Protein AF-A0A821J3H8-F1 (afdb_monomer)

Sequence (85 aa):
MPKVNAIYIFCGSKALHEAWAKDWPKIRGVFTSIKPICESLKKVAHECDHDSIPMSFVPKQTMTEGATGSDSKTLDQLPPSYMYS

Radius of gyration: 25.76 Å; Cα contacts (8 Å, |Δi|>4): 41; chains: 1; bounding box: 62×38×51 Å

pLDDT: mean 75.83, std 17.15, range [40.53, 95.44]

Secondary structure (DSSP, 8-state):
------EEEE-S-HHHHHHHHTT-TTEEEEESSHHHHHHHHHHHHHHHHHHS------------SS--------SS---GGGS--

Structure (mmCIF, N/CA/C/O backbone):
data_AF-A0A821J3H8-F1
#
_entry.id   AF-A0A821J3H8-F1
#
loop_
_atom_site.group_PDB
_atom_site.id
_atom_site.type_symbol
_atom_site.label_atom_id
_atom_site.label_alt_id
_atom_site.label_comp_id
_atom_site.label_asym_id
_atom_site.label_entity_id
_atom_site.label_seq_id
_atom_site.pdbx_PDB_ins_code
_atom_site.Cartn_x
_atom_site.Cartn_y
_atom_site.Cartn_z
_atom_site.occupancy
_atom_site.B_iso_or_equiv
_atom_site.auth_seq_id
_atom_site.auth_comp_id
_atom_site.auth_asym_id
_atom_site.auth_atom_id
_atom_site.pdbx_PDB_model_num
ATOM 1 N N . MET A 1 1 ? -0.338 2.004 -23.824 1.00 53.25 1 MET A N 1
ATOM 2 C CA . MET A 1 1 ? -1.470 2.261 -22.901 1.00 53.25 1 MET A CA 1
ATOM 3 C C . MET A 1 1 ? -0.956 2.209 -21.469 1.00 53.25 1 MET A C 1
ATOM 5 O O . MET A 1 1 ? -0.247 1.252 -21.166 1.00 53.25 1 MET A O 1
ATOM 9 N N . PRO A 1 2 ? -1.271 3.189 -20.608 1.00 72.25 2 PRO A N 1
ATOM 10 C CA . PRO A 1 2 ? -0.883 3.139 -19.202 1.00 72.25 2 PRO A CA 1
ATOM 11 C C . PRO A 1 2 ? -1.584 1.970 -18.499 1.00 72.25 2 PRO A C 1
ATOM 13 O O . PRO A 1 2 ? -2.792 1.786 -18.648 1.00 72.25 2 PRO A O 1
ATOM 16 N N . LYS A 1 3 ? -0.825 1.167 -17.747 1.00 81.00 3 LYS A N 1
ATOM 17 C CA . LYS A 1 3 ? -1.352 0.073 -16.922 1.00 81.00 3 LYS A CA 1
ATOM 18 C C . LYS A 1 3 ? -1.241 0.459 -15.452 1.00 81.00 3 LYS A C 1
ATOM 20 O O . LYS A 1 3 ? -0.198 0.917 -15.003 1.00 81.00 3 LYS A O 1
ATOM 25 N N . VAL A 1 4 ? -2.317 0.247 -14.699 1.00 85.19 4 VAL A N 1
ATOM 26 C CA . VAL A 1 4 ? -2.306 0.412 -13.240 1.00 85.19 4 VAL A CA 1
ATOM 27 C C . VAL A 1 4 ? -1.677 -0.830 -12.605 1.00 85.19 4 VAL A C 1
ATOM 29 O O . VAL A 1 4 ? -2.252 -1.920 -12.728 1.00 85.19 4 VAL A O 1
ATOM 32 N N . ASN A 1 5 ? -0.533 -0.641 -11.935 1.00 85.38 5 ASN A N 1
ATOM 33 C CA . ASN A 1 5 ? 0.224 -1.688 -11.233 1.00 85.38 5 ASN A CA 1
ATOM 34 C C . ASN A 1 5 ? -0.201 -1.880 -9.770 1.00 85.38 5 ASN A C 1
ATOM 36 O O . ASN A 1 5 ? -0.187 -3.005 -9.273 1.00 85.38 5 ASN A O 1
ATOM 40 N N . ALA A 1 6 ? -0.561 -0.800 -9.075 1.00 89.75 6 ALA A N 1
ATOM 41 C CA . ALA A 1 6 ? -0.902 -0.839 -7.658 1.00 89.75 6 ALA A CA 1
ATOM 42 C C . ALA A 1 6 ? -1.890 0.275 -7.290 1.00 89.75 6 ALA A C 1
ATOM 44 O O . ALA A 1 6 ? -1.837 1.371 -7.846 1.00 89.75 6 ALA A O 1
ATOM 45 N N . ILE A 1 7 ? -2.779 -0.016 -6.342 1.00 91.94 7 ILE A N 1
ATOM 46 C CA . ILE A 1 7 ? -3.761 0.909 -5.770 1.00 91.94 7 ILE A CA 1
ATOM 47 C C . ILE A 1 7 ? -3.571 0.930 -4.251 1.00 91.94 7 ILE A C 1
ATOM 49 O O . ILE A 1 7 ? -3.456 -0.121 -3.615 1.00 91.94 7 ILE A O 1
ATOM 53 N N . TYR A 1 8 ? -3.561 2.130 -3.676 1.00 93.88 8 TYR A N 1
ATOM 54 C CA . TYR A 1 8 ? -3.448 2.380 -2.240 1.00 93.88 8 TYR A CA 1
ATOM 55 C C . TYR A 1 8 ? -4.671 3.175 -1.794 1.00 93.88 8 TYR A C 1
ATOM 57 O O . TYR A 1 8 ? -5.026 4.165 -2.431 1.00 93.88 8 TYR A O 1
ATOM 65 N N . ILE A 1 9 ? -5.324 2.746 -0.717 1.00 93.69 9 ILE A N 1
ATOM 66 C CA . ILE A 1 9 ? -6.567 3.359 -0.235 1.00 93.69 9 ILE A CA 1
ATOM 67 C C . ILE A 1 9 ? -6.294 4.058 1.089 1.00 93.69 9 ILE A C 1
ATOM 69 O O . ILE A 1 9 ? -5.792 3.433 2.018 1.00 93.69 9 ILE A O 1
ATOM 73 N N . PHE A 1 10 ? -6.664 5.332 1.196 1.00 94.44 10 PHE A N 1
ATOM 74 C CA . PHE A 1 10 ? -6.655 6.081 2.452 1.00 94.44 10 PHE A CA 1
ATOM 75 C C . PHE A 1 10 ? -8.098 6.359 2.890 1.00 94.44 10 PHE A C 1
ATOM 77 O O . PHE A 1 10 ? -8.865 6.950 2.132 1.00 94.44 10 PHE A O 1
ATOM 84 N N . CYS A 1 11 ? -8.491 5.899 4.079 1.00 91.81 11 CYS A N 1
ATOM 85 C CA . CYS A 1 11 ? -9.880 5.958 4.542 1.00 91.81 11 CYS A CA 1
ATOM 86 C C . CYS A 1 11 ? -9.991 6.055 6.071 1.00 91.81 11 CYS A C 1
ATOM 88 O O . CYS A 1 11 ? -9.075 5.672 6.790 1.00 91.81 11 CYS A O 1
ATOM 90 N N . GLY A 1 12 ? -11.138 6.514 6.581 1.00 90.56 12 GLY A N 1
ATOM 91 C CA . GLY A 1 12 ? -11.407 6.536 8.027 1.00 90.56 12 GLY A CA 1
ATOM 92 C C . GLY A 1 12 ? -11.811 5.175 8.614 1.00 90.56 12 GLY A C 1
ATOM 93 O O . GLY A 1 12 ? -11.538 4.908 9.780 1.00 90.56 12 GLY A O 1
ATOM 94 N N . SER A 1 13 ? -12.431 4.295 7.817 1.00 88.94 13 SER A N 1
ATOM 95 C CA . SER A 1 13 ? -12.953 2.996 8.272 1.00 88.94 13 SER A CA 1
ATOM 96 C C . SER A 1 13 ? -12.227 1.830 7.604 1.00 88.94 13 SER A C 1
ATOM 98 O O . SER A 1 13 ? -12.653 1.306 6.575 1.00 88.94 13 SER A O 1
ATOM 100 N N . LYS A 1 14 ? -11.113 1.402 8.206 1.00 89.19 14 LYS A N 1
ATOM 101 C CA . LYS A 1 14 ? -10.256 0.344 7.653 1.00 89.19 14 LYS A CA 1
ATOM 102 C C . LYS A 1 14 ? -11.009 -0.957 7.371 1.00 89.19 14 LYS A C 1
ATOM 104 O O . LYS A 1 14 ? -10.885 -1.500 6.282 1.00 89.19 14 LYS A O 1
ATOM 109 N N . ALA A 1 15 ? -11.810 -1.424 8.329 1.00 89.12 15 ALA A N 1
ATOM 110 C CA . ALA A 1 15 ? -12.471 -2.726 8.258 1.00 89.12 15 ALA A CA 1
ATOM 111 C C . ALA A 1 15 ? -13.454 -2.835 7.080 1.00 89.12 15 ALA A C 1
ATOM 113 O O . ALA A 1 15 ? -13.519 -3.873 6.425 1.00 89.12 15 ALA A O 1
ATOM 114 N N . LEU A 1 16 ? -14.175 -1.749 6.776 1.00 89.44 16 LEU A N 1
ATOM 115 C CA . LEU A 1 16 ? -15.102 -1.708 5.646 1.00 89.44 16 LEU A CA 1
ATOM 116 C C . LEU A 1 16 ? -14.353 -1.799 4.316 1.00 89.44 16 LEU A C 1
ATOM 118 O O . LEU A 1 16 ? -14.787 -2.501 3.406 1.00 89.44 16 LEU A O 1
ATOM 122 N N . HIS A 1 17 ? -13.218 -1.106 4.213 1.00 89.00 17 HIS A N 1
ATOM 123 C CA . HIS A 1 17 ? -12.442 -1.079 2.982 1.00 89.00 17 HIS A CA 1
ATOM 124 C C . HIS A 1 17 ? -11.568 -2.316 2.786 1.00 89.00 17 HIS A C 1
ATOM 126 O O . HIS A 1 17 ? -11.393 -2.752 1.656 1.00 89.00 17 HIS A O 1
ATOM 132 N N . GLU A 1 18 ? -11.085 -2.944 3.857 1.00 89.50 18 GLU A N 1
ATOM 133 C CA . GLU A 1 18 ? -10.367 -4.218 3.770 1.00 89.50 18 GLU A CA 1
ATOM 134 C C . GLU A 1 18 ? -11.256 -5.377 3.322 1.00 89.50 18 GLU A C 1
ATOM 136 O O . GLU A 1 18 ? -10.743 -6.306 2.705 1.00 89.50 18 GLU A O 1
ATOM 141 N N . ALA A 1 19 ? -12.561 -5.343 3.611 1.00 91.38 19 ALA A N 1
ATOM 142 C CA . ALA A 1 19 ? -13.476 -6.418 3.237 1.00 91.38 19 ALA A CA 1
ATOM 143 C C . ALA A 1 19 ? -13.520 -6.627 1.716 1.00 91.38 19 ALA A C 1
ATOM 145 O O . ALA A 1 19 ? -13.257 -7.730 1.256 1.00 91.38 19 ALA A O 1
ATOM 146 N N . TRP A 1 20 ? -13.768 -5.562 0.948 1.00 90.62 20 TRP A N 1
ATOM 147 C CA . TRP A 1 20 ? -13.808 -5.636 -0.517 1.00 90.62 20 TRP A CA 1
ATOM 148 C C . TRP A 1 20 ? -12.426 -5.505 -1.164 1.00 90.62 20 TRP A C 1
ATOM 150 O O . TRP A 1 20 ? -12.216 -5.981 -2.278 1.00 90.62 20 TRP A O 1
ATOM 160 N N . ALA A 1 21 ? -11.457 -4.868 -0.491 1.00 92.50 21 ALA A N 1
ATOM 161 C CA . ALA A 1 21 ? -10.121 -4.71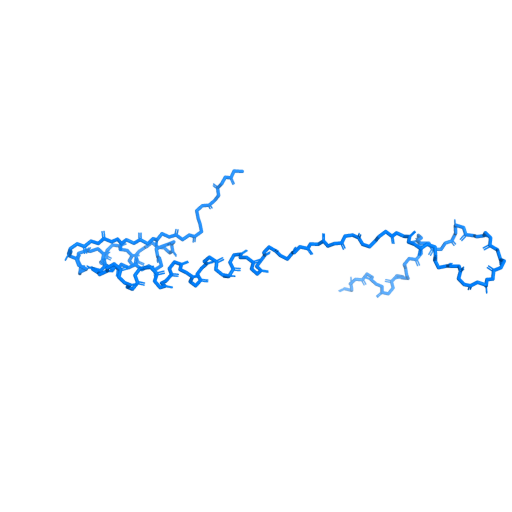0 -1.058 1.00 92.50 21 ALA A CA 1
ATOM 162 C C . ALA A 1 21 ? -9.384 -6.044 -1.219 1.00 92.50 21 ALA A C 1
ATOM 164 O O . ALA A 1 21 ? -8.557 -6.177 -2.118 1.00 92.50 21 ALA A O 1
ATOM 165 N N . LYS A 1 22 ? -9.699 -7.035 -0.375 1.00 88.62 22 LYS A N 1
ATOM 166 C CA . LYS A 1 22 ? -9.152 -8.397 -0.470 1.00 88.62 22 LYS A CA 1
ATOM 167 C C . LYS A 1 22 ? -9.495 -9.085 -1.789 1.00 88.62 22 LYS A C 1
ATOM 169 O O . LYS A 1 22 ? -8.692 -9.877 -2.272 1.00 88.62 22 LYS A O 1
ATOM 174 N N . ASP A 1 23 ? -10.632 -8.743 -2.387 1.00 93.94 23 ASP A N 1
ATOM 175 C CA . ASP A 1 23 ? -11.086 -9.340 -3.645 1.00 93.94 23 ASP A CA 1
ATOM 176 C C . ASP A 1 23 ? -10.375 -8.739 -4.871 1.00 93.94 23 ASP A C 1
ATOM 178 O O . ASP A 1 23 ? -10.516 -9.229 -5.992 1.00 93.94 23 ASP A O 1
ATOM 182 N N . TRP A 1 24 ? -9.593 -7.671 -4.680 1.00 93.38 24 TRP A N 1
ATOM 183 C CA . TRP A 1 24 ? -8.948 -6.920 -5.752 1.00 93.38 24 TRP A CA 1
ATOM 184 C C . TRP A 1 24 ? -7.419 -7.042 -5.684 1.00 93.38 24 TRP A C 1
ATOM 186 O O . TRP A 1 24 ? -6.770 -6.333 -4.913 1.00 93.38 24 TRP A O 1
ATOM 196 N N . PRO A 1 25 ? -6.789 -7.832 -6.572 1.00 89.31 25 PRO A N 1
ATOM 197 C CA . PRO A 1 25 ? -5.355 -8.134 -6.491 1.00 89.31 25 PRO A CA 1
ATOM 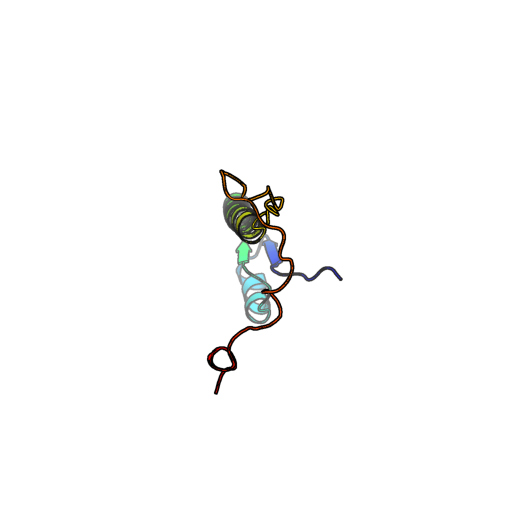198 C C . PRO A 1 25 ? -4.443 -6.924 -6.741 1.00 89.31 25 PRO A C 1
ATOM 200 O O . PRO A 1 25 ? -3.259 -6.951 -6.419 1.00 89.31 25 PRO A O 1
ATOM 203 N N . LYS A 1 26 ? -4.972 -5.846 -7.331 1.00 91.19 26 LYS A N 1
ATOM 204 C CA . LYS A 1 26 ? -4.217 -4.606 -7.564 1.00 91.19 26 LYS A CA 1
ATOM 205 C C . LYS A 1 26 ? -4.142 -3.712 -6.332 1.00 91.19 26 LYS A C 1
ATOM 207 O O . LYS A 1 26 ? -3.353 -2.768 -6.329 1.00 91.19 26 LYS A O 1
ATOM 212 N N . ILE A 1 27 ? -4.957 -3.964 -5.311 1.00 93.69 27 ILE A N 1
ATOM 213 C CA . ILE A 1 27 ? -4.939 -3.170 -4.088 1.00 93.69 27 ILE A CA 1
ATOM 214 C C . ILE A 1 27 ? -3.835 -3.705 -3.193 1.00 93.69 27 ILE A C 1
ATOM 216 O O . ILE A 1 27 ? -3.856 -4.852 -2.764 1.00 93.69 27 ILE A O 1
ATOM 220 N N . ARG A 1 28 ? -2.848 -2.854 -2.920 1.00 91.44 28 ARG A N 1
ATOM 221 C CA . ARG A 1 28 ? -1.673 -3.223 -2.123 1.00 91.44 28 ARG A CA 1
ATOM 222 C C . ARG A 1 28 ? -1.770 -2.794 -0.668 1.00 91.44 28 ARG A C 1
ATOM 224 O O . ARG A 1 28 ? -0.970 -3.240 0.147 1.00 91.44 28 ARG A O 1
ATOM 231 N N . GLY A 1 29 ? -2.751 -1.963 -0.322 1.00 92.00 29 GLY A N 1
ATOM 232 C CA . GLY A 1 29 ? -3.028 -1.662 1.075 1.00 92.00 29 GLY A CA 1
ATOM 233 C C . GLY A 1 29 ? -4.160 -0.670 1.300 1.00 92.00 29 GLY A C 1
ATOM 234 O O . GLY A 1 29 ? -4.454 0.186 0.461 1.00 92.00 29 GLY A O 1
ATOM 235 N N . VAL A 1 30 ? -4.753 -0.791 2.487 1.00 94.31 30 VAL A N 1
ATOM 236 C CA . VAL A 1 30 ? -5.751 0.121 3.047 1.00 94.31 30 VAL A CA 1
ATOM 237 C C . VAL A 1 30 ? -5.160 0.758 4.302 1.00 94.31 30 VAL A C 1
ATOM 239 O O . VAL A 1 30 ? -4.722 0.072 5.228 1.00 94.31 30 VAL A O 1
ATOM 242 N N . PHE A 1 31 ? -5.150 2.084 4.335 1.00 94.69 31 PHE A N 1
ATOM 243 C CA . PHE A 1 31 ? -4.478 2.891 5.340 1.00 94.69 31 PHE A CA 1
ATOM 244 C C . PHE A 1 31 ? -5.464 3.860 5.983 1.00 94.69 31 PHE A C 1
ATOM 246 O O . PHE A 1 31 ? -6.318 4.437 5.316 1.00 94.69 31 PHE A O 1
ATOM 253 N N . THR A 1 32 ? -5.311 4.066 7.285 1.00 95.00 32 THR A N 1
ATOM 254 C CA . THR A 1 32 ? -6.066 5.063 8.063 1.00 95.00 32 THR A CA 1
ATOM 255 C C . THR A 1 32 ? -5.219 6.251 8.481 1.00 95.00 32 THR A C 1
ATOM 257 O O . THR A 1 32 ? -5.735 7.283 8.894 1.00 95.00 32 THR A O 1
ATOM 260 N N . SER A 1 33 ? -3.902 6.111 8.354 1.00 93.88 33 SER A N 1
ATOM 261 C CA . SER A 1 33 ? -2.921 7.118 8.728 1.00 93.88 33 SER A CA 1
ATOM 262 C C . SER A 1 33 ? -2.093 7.495 7.508 1.00 93.88 33 SER A C 1
ATOM 264 O O . SER A 1 33 ? -1.779 6.644 6.676 1.00 93.88 33 SER A O 1
ATOM 266 N N . ILE A 1 34 ? -1.708 8.769 7.417 1.00 92.75 34 ILE A N 1
ATOM 267 C CA . ILE A 1 34 ? -0.956 9.279 6.264 1.00 92.75 34 ILE A CA 1
ATOM 268 C C . ILE A 1 34 ? 0.512 8.825 6.261 1.00 92.75 34 ILE A C 1
ATOM 270 O O . ILE A 1 34 ? 1.096 8.602 5.207 1.00 92.75 34 ILE A O 1
ATOM 274 N N . LYS A 1 35 ? 1.123 8.627 7.439 1.00 95.44 35 LYS A N 1
ATOM 275 C CA . LYS A 1 35 ? 2.531 8.199 7.526 1.00 95.44 35 LYS A CA 1
ATOM 276 C C . LYS A 1 35 ? 2.767 6.820 6.876 1.00 95.44 35 LYS A C 1
ATOM 278 O O . LYS A 1 35 ? 3.619 6.745 5.994 1.00 95.44 35 LYS A O 1
ATOM 283 N N . PRO A 1 36 ? 1.990 5.764 7.199 1.00 94.00 36 PRO A N 1
ATOM 284 C CA . PRO A 1 36 ? 2.198 4.437 6.610 1.00 94.00 36 PRO A CA 1
ATOM 285 C C . PRO A 1 36 ? 1.966 4.366 5.093 1.00 94.00 36 PRO A C 1
ATOM 287 O O . PRO A 1 36 ? 2.666 3.624 4.400 1.00 94.00 36 PRO A O 1
ATOM 290 N N . ILE A 1 37 ? 1.010 5.136 4.552 1.00 94.81 37 ILE A N 1
ATOM 291 C CA . ILE A 1 37 ? 0.798 5.185 3.096 1.00 94.81 37 ILE A CA 1
ATOM 292 C C . ILE A 1 37 ? 1.981 5.866 2.405 1.00 94.81 37 ILE A C 1
ATOM 294 O O . ILE A 1 37 ? 2.480 5.343 1.414 1.00 94.81 37 ILE A O 1
ATOM 298 N N . CYS A 1 38 ? 2.508 6.957 2.966 1.00 93.56 38 CYS A N 1
ATOM 299 C CA . CYS A 1 38 ? 3.700 7.614 2.431 1.00 93.56 38 CYS A CA 1
ATOM 300 C C . CYS A 1 38 ? 4.930 6.696 2.449 1.00 93.56 38 CYS A C 1
ATOM 302 O O . CYS A 1 38 ? 5.679 6.664 1.477 1.00 93.56 38 CYS A O 1
ATOM 304 N N . GLU A 1 39 ? 5.144 5.933 3.523 1.00 94.00 39 GLU A N 1
ATOM 305 C CA . GLU A 1 39 ? 6.232 4.947 3.591 1.00 94.00 39 GLU A CA 1
ATOM 306 C C . GLU A 1 39 ? 6.075 3.844 2.542 1.00 94.00 39 GLU A C 1
ATOM 308 O O . GLU A 1 39 ? 7.046 3.476 1.881 1.00 94.00 39 GLU A O 1
ATOM 313 N N . SER A 1 40 ? 4.851 3.353 2.346 1.00 91.75 40 SER A N 1
ATOM 314 C CA . SER A 1 40 ? 4.557 2.330 1.339 1.00 91.75 40 SER A CA 1
ATOM 315 C C . SER A 1 40 ? 4.791 2.850 -0.081 1.00 91.75 40 SER A C 1
ATOM 317 O O . SER A 1 40 ? 5.414 2.168 -0.890 1.00 91.75 40 SER A O 1
ATOM 319 N N . LEU A 1 41 ? 4.352 4.077 -0.372 1.00 92.00 41 LEU A N 1
ATOM 320 C CA . LEU A 1 41 ? 4.551 4.715 -1.675 1.00 92.00 41 LEU A CA 1
ATOM 321 C C . LEU A 1 41 ? 6.031 4.990 -1.967 1.00 92.00 41 LEU A C 1
ATOM 323 O O . LEU A 1 41 ? 6.471 4.780 -3.093 1.00 92.00 41 LEU A O 1
ATOM 327 N N . LYS A 1 42 ? 6.819 5.405 -0.965 1.00 91.44 42 LYS A N 1
ATOM 328 C CA . LYS A 1 42 ? 8.269 5.619 -1.117 1.00 91.44 42 LYS A CA 1
ATOM 329 C C . LYS A 1 42 ? 9.008 4.348 -1.528 1.00 91.44 42 LYS A C 1
ATOM 331 O O . LYS A 1 42 ? 9.875 4.416 -2.392 1.00 91.44 42 LYS A O 1
ATOM 336 N N . LYS A 1 43 ? 8.658 3.201 -0.934 1.00 88.12 43 LYS A N 1
ATOM 337 C CA . LYS A 1 43 ? 9.259 1.906 -1.295 1.00 88.12 43 LYS A CA 1
ATOM 338 C C . LYS A 1 43 ? 8.995 1.561 -2.759 1.00 88.12 43 LYS A C 1
ATOM 340 O O . LYS A 1 43 ? 9.930 1.259 -3.485 1.00 88.12 43 LYS A O 1
ATOM 345 N N . VAL A 1 44 ? 7.750 1.714 -3.208 1.00 87.06 44 VAL A N 1
ATOM 346 C CA . VAL A 1 44 ? 7.385 1.431 -4.605 1.00 87.06 44 VAL A CA 1
ATOM 347 C C . VAL A 1 44 ? 8.038 2.399 -5.584 1.00 87.06 44 VAL A C 1
ATOM 349 O O . VAL A 1 44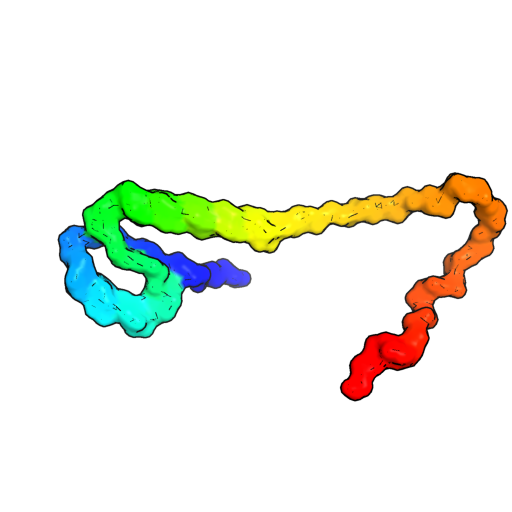 ? 8.474 1.982 -6.650 1.00 87.06 44 VAL A O 1
ATOM 352 N N . ALA A 1 45 ? 8.134 3.683 -5.237 1.00 83.62 45 ALA A N 1
ATOM 353 C CA . ALA A 1 45 ? 8.833 4.650 -6.077 1.00 83.62 45 ALA A CA 1
ATOM 354 C C . ALA A 1 45 ? 10.307 4.258 -6.281 1.00 83.62 45 ALA A C 1
ATOM 356 O O . ALA A 1 45 ? 10.807 4.339 -7.397 1.00 83.62 45 ALA A O 1
ATOM 357 N N . HIS A 1 46 ? 10.969 3.782 -5.224 1.00 80.44 46 HIS A N 1
ATOM 358 C CA . HIS A 1 46 ? 12.349 3.307 -5.292 1.00 80.44 46 HIS A CA 1
ATOM 359 C C . HIS A 1 46 ? 12.494 2.007 -6.106 1.00 80.44 46 HIS A C 1
ATOM 361 O O . HIS A 1 46 ? 13.460 1.845 -6.843 1.00 80.44 46 HIS A O 1
ATOM 367 N N . GLU A 1 47 ? 11.544 1.074 -5.999 1.00 75.69 47 GLU A N 1
ATOM 368 C CA . GLU A 1 47 ? 11.528 -0.154 -6.811 1.00 75.69 47 GLU A CA 1
ATOM 369 C C . GLU A 1 47 ? 11.337 0.149 -8.309 1.00 75.69 47 GLU A C 1
ATOM 371 O O . GLU A 1 47 ? 12.077 -0.376 -9.135 1.00 75.69 47 GLU A O 1
ATOM 376 N N . CYS A 1 48 ? 10.418 1.055 -8.668 1.00 66.94 48 CYS A N 1
ATOM 377 C CA . CYS A 1 48 ? 10.220 1.485 -10.061 1.00 66.94 48 CYS A CA 1
ATOM 378 C C . CYS A 1 48 ? 11.467 2.136 -10.682 1.00 66.94 48 CYS A C 1
ATOM 380 O O . CYS A 1 48 ? 11.695 2.002 -11.887 1.00 66.94 48 CYS A O 1
ATOM 382 N N . ASP A 1 49 ? 12.246 2.863 -9.880 1.00 61.88 49 ASP A N 1
ATOM 383 C CA . ASP A 1 49 ? 13.496 3.485 -10.328 1.00 61.88 49 ASP A CA 1
ATOM 384 C C . ASP A 1 49 ? 14.555 2.415 -10.640 1.00 61.88 49 ASP A C 1
ATOM 386 O O . ASP A 1 49 ? 15.271 2.505 -11.632 1.00 61.88 49 ASP A O 1
ATOM 390 N N . HIS A 1 50 ? 14.581 1.331 -9.857 1.00 59.88 50 HIS A N 1
ATOM 391 C CA . HIS A 1 50 ? 15.472 0.195 -10.088 1.00 59.88 50 HIS A CA 1
ATOM 392 C C . HIS A 1 50 ? 15.055 -0.668 -11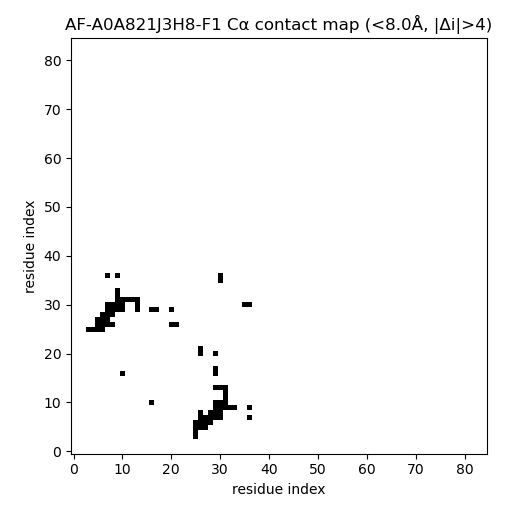.294 1.00 59.88 50 HIS A C 1
ATOM 394 O O . HIS A 1 50 ? 15.915 -1.155 -12.026 1.00 59.88 50 HIS A O 1
ATOM 400 N N . ASP A 1 51 ? 13.753 -0.845 -11.540 1.00 59.19 51 ASP A N 1
ATOM 401 C CA . ASP A 1 51 ? 13.242 -1.524 -12.746 1.00 59.19 51 ASP A CA 1
ATOM 402 C C . ASP A 1 51 ? 13.483 -0.705 -14.024 1.00 59.19 51 ASP A C 1
ATOM 404 O O . ASP A 1 51 ? 13.528 -1.246 -15.132 1.00 59.19 51 ASP A O 1
ATOM 408 N N . SER A 1 52 ? 13.690 0.603 -13.879 1.00 62.34 52 SER A N 1
ATOM 409 C CA . SER A 1 52 ? 14.144 1.487 -14.948 1.00 62.34 52 SER A CA 1
ATOM 410 C C . SER A 1 52 ? 15.664 1.429 -15.064 1.00 62.34 52 SER A C 1
ATOM 412 O O . SER A 1 52 ? 16.330 2.452 -14.948 1.00 62.34 52 SER A O 1
ATOM 414 N N . ILE A 1 53 ? 16.237 0.240 -15.292 1.00 61.78 53 ILE A N 1
ATOM 415 C CA . ILE A 1 53 ? 17.681 0.117 -15.527 1.00 61.78 53 ILE A CA 1
ATOM 416 C C . ILE A 1 53 ? 18.033 1.003 -16.732 1.00 61.78 53 ILE A C 1
ATOM 418 O O . ILE A 1 53 ? 17.572 0.720 -17.847 1.00 61.78 53 ILE A O 1
ATOM 422 N N . PRO A 1 54 ? 18.837 2.068 -16.555 1.00 60.81 54 PRO A N 1
ATOM 423 C CA . PRO A 1 54 ? 19.261 2.886 -17.672 1.00 60.81 54 PRO A CA 1
ATOM 424 C C . PRO A 1 54 ? 20.190 2.040 -18.542 1.00 60.81 54 PRO A C 1
ATOM 426 O O . PRO A 1 54 ? 21.343 1.788 -18.199 1.00 60.81 54 PRO A O 1
ATOM 429 N N . MET A 1 55 ? 19.679 1.569 -19.678 1.00 64.94 55 MET A N 1
ATOM 430 C CA . MET A 1 55 ? 20.515 0.958 -20.703 1.00 64.94 55 MET A CA 1
ATOM 431 C C . MET A 1 55 ? 21.384 2.051 -21.322 1.00 64.94 55 MET A C 1
ATOM 433 O O . MET A 1 55 ? 20.897 2.889 -22.082 1.00 64.94 55 MET A O 1
ATOM 437 N N . SER A 1 56 ? 22.676 2.051 -20.998 1.00 71.38 56 SER A N 1
ATOM 438 C CA . SER A 1 56 ? 23.660 2.826 -21.743 1.00 71.38 56 SER A CA 1
ATOM 439 C C . SER A 1 56 ? 24.173 1.981 -22.907 1.00 71.38 56 SER A C 1
ATOM 441 O O . SER A 1 56 ? 24.713 0.888 -22.740 1.00 71.38 56 SER A O 1
ATOM 443 N N . PHE A 1 57 ? 23.975 2.477 -24.127 1.00 74.00 57 PHE A N 1
ATOM 444 C CA . PHE A 1 57 ? 24.615 1.894 -25.297 1.00 74.00 57 PHE A CA 1
ATOM 445 C C . PHE A 1 57 ? 26.066 2.351 -25.299 1.00 74.00 57 PHE A C 1
ATOM 447 O O . PHE A 1 57 ? 26.347 3.536 -25.488 1.00 74.00 57 PHE A O 1
ATOM 454 N N . VAL A 1 58 ? 26.992 1.421 -25.077 1.00 74.69 58 VAL A N 1
ATOM 455 C CA . VAL A 1 58 ? 28.410 1.701 -25.290 1.00 74.69 58 VAL A CA 1
ATOM 456 C C . VAL A 1 58 ? 28.582 1.954 -26.792 1.00 74.69 58 VAL A C 1
ATOM 458 O O . VAL A 1 58 ? 28.206 1.089 -27.593 1.00 74.69 58 VAL A O 1
ATOM 461 N N . PRO A 1 59 ? 29.102 3.121 -27.218 1.00 68.12 59 PRO A N 1
ATOM 462 C CA . PRO A 1 59 ? 29.469 3.307 -28.611 1.00 68.12 59 PRO A CA 1
ATOM 463 C C . PRO A 1 59 ? 30.449 2.196 -28.988 1.00 68.12 59 PRO A C 1
ATOM 465 O O . PRO A 1 59 ? 31.303 1.842 -28.176 1.00 68.12 59 PRO A O 1
ATOM 468 N N . LYS A 1 60 ? 30.360 1.658 -30.211 1.00 65.00 60 LYS A N 1
ATOM 469 C CA . LYS A 1 60 ? 31.434 0.833 -30.783 1.00 65.00 60 LYS A CA 1
ATOM 470 C C . LYS A 1 60 ? 32.682 1.711 -30.928 1.00 65.00 60 LYS A C 1
ATOM 472 O O . LYS A 1 60 ? 33.005 2.162 -32.021 1.00 65.00 60 LYS A O 1
ATOM 477 N N . GLN A 1 61 ? 33.366 2.007 -29.830 1.00 56.88 61 GLN A N 1
ATOM 478 C CA . GLN A 1 61 ? 34.734 2.473 -29.883 1.00 56.88 61 GLN A CA 1
ATOM 479 C C . GLN A 1 61 ? 35.530 1.268 -30.344 1.00 56.88 61 GLN A C 1
ATOM 481 O O . GLN A 1 61 ? 35.732 0.313 -29.600 1.00 56.88 61 GLN A O 1
ATOM 486 N N . THR A 1 62 ? 35.822 1.280 -31.643 1.00 52.97 62 THR A N 1
ATOM 487 C CA . THR A 1 62 ? 37.105 0.874 -32.210 1.00 52.97 62 THR A CA 1
ATOM 488 C C . THR A 1 62 ? 38.005 0.214 -31.171 1.00 52.97 62 THR A C 1
ATOM 490 O O . THR A 1 62 ? 38.825 0.875 -30.534 1.00 52.97 62 THR A O 1
ATOM 493 N N . MET A 1 63 ? 37.849 -1.101 -31.007 1.00 47.59 63 MET A N 1
ATOM 494 C CA . MET A 1 63 ? 38.963 -1.922 -30.565 1.00 47.59 63 MET A CA 1
ATOM 495 C C . MET A 1 63 ? 40.012 -1.783 -31.662 1.00 47.59 63 MET A C 1
ATOM 497 O O . MET A 1 63 ? 39.955 -2.438 -32.699 1.00 47.59 63 MET A O 1
ATOM 501 N N . THR A 1 64 ? 40.890 -0.805 -31.508 1.00 41.97 64 THR A N 1
ATOM 502 C CA . THR A 1 64 ? 42.106 -0.691 -32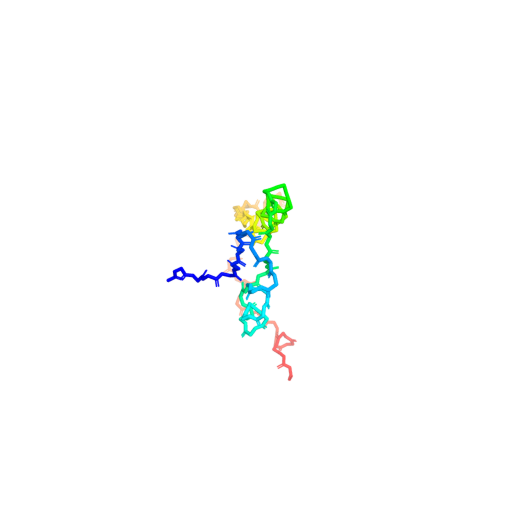.301 1.00 41.97 64 THR A CA 1
ATOM 503 C C . THR A 1 64 ? 43.167 -0.050 -31.426 1.00 41.97 64 THR A C 1
ATOM 505 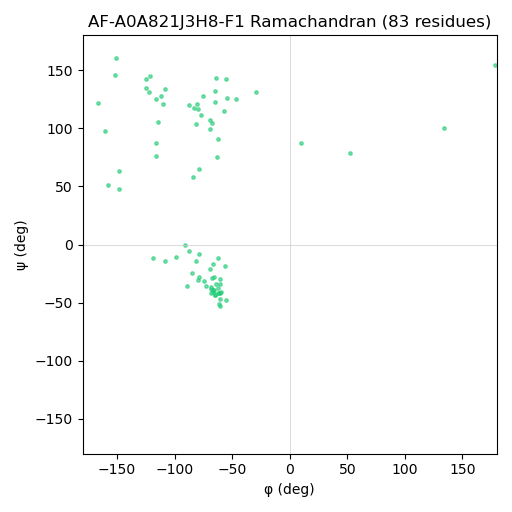O O . THR A 1 64 ? 43.673 1.030 -31.705 1.00 41.97 64 THR A O 1
ATOM 508 N N . GLU A 1 65 ? 43.533 -0.748 -30.355 1.00 47.66 65 GLU A N 1
ATOM 509 C CA . GLU A 1 65 ? 44.948 -0.781 -30.016 1.00 47.66 65 GLU A CA 1
ATOM 510 C C . GLU A 1 65 ? 45.581 -1.837 -30.924 1.00 47.66 65 GLU A C 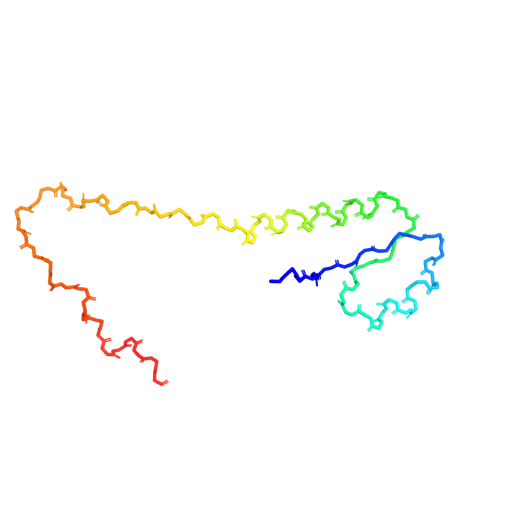1
ATOM 512 O O . GLU A 1 65 ? 45.364 -3.032 -30.765 1.00 47.66 65 GLU A O 1
ATOM 517 N N . GLY A 1 66 ? 46.278 -1.354 -31.953 1.00 48.00 66 GLY A N 1
ATOM 518 C CA . GLY A 1 66 ? 47.343 -2.075 -32.645 1.00 48.00 66 GLY A CA 1
ATOM 519 C C . GLY A 1 66 ? 47.039 -3.480 -33.167 1.00 48.00 66 GLY A C 1
ATOM 520 O O . GLY A 1 66 ? 47.556 -4.447 -32.630 1.00 48.00 66 GLY A O 1
ATOM 521 N N . ALA A 1 67 ? 46.345 -3.587 -34.299 1.00 40.53 67 ALA A N 1
ATOM 522 C CA . ALA A 1 67 ? 46.736 -4.502 -35.374 1.00 40.53 67 ALA A CA 1
ATOM 523 C C . ALA A 1 67 ? 45.950 -4.161 -36.645 1.00 40.53 67 ALA A C 1
ATOM 525 O O . ALA A 1 67 ? 44.725 -4.142 -36.668 1.00 40.53 67 ALA A O 1
ATOM 526 N N . THR A 1 68 ? 46.702 -3.864 -37.696 1.00 44.00 68 THR A N 1
ATOM 527 C CA . THR A 1 68 ? 46.325 -3.910 -39.112 1.00 44.00 68 THR A CA 1
ATOM 528 C C . THR A 1 68 ? 45.255 -4.954 -39.447 1.00 44.00 68 THR A C 1
ATOM 530 O O . THR A 1 68 ? 45.452 -6.129 -39.154 1.00 44.00 68 THR A O 1
ATOM 533 N N . GLY A 1 69 ? 44.214 -4.551 -40.184 1.00 41.09 69 GLY A N 1
ATOM 534 C CA . GLY A 1 69 ? 43.394 -5.480 -40.968 1.00 41.09 69 GLY A CA 1
ATOM 535 C C . GLY A 1 69 ? 41.891 -5.280 -40.823 1.00 41.09 69 GLY A C 1
ATOM 536 O O . GLY A 1 69 ? 41.276 -5.748 -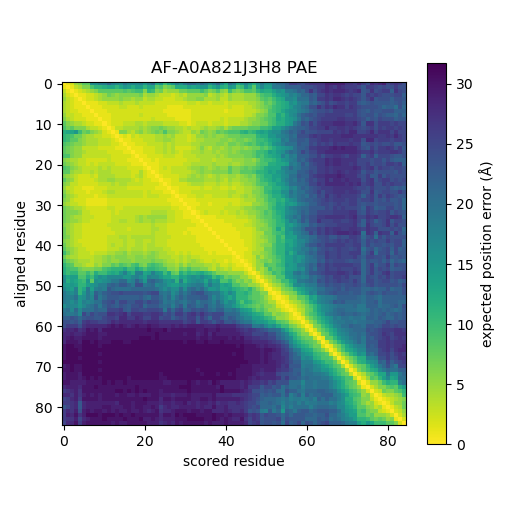39.876 1.00 41.09 69 GLY A O 1
ATOM 537 N N . SER A 1 70 ? 41.307 -4.607 -41.811 1.00 53.12 70 SER A N 1
ATOM 538 C CA . SER A 1 70 ? 39.893 -4.711 -42.173 1.00 53.12 70 SER A CA 1
ATOM 539 C C . SER A 1 70 ? 39.453 -6.176 -42.239 1.00 53.12 70 SER A C 1
ATOM 541 O O . SER A 1 70 ? 40.034 -6.899 -43.034 1.00 53.12 70 SER A O 1
ATOM 543 N N . ASP A 1 71 ? 38.402 -6.571 -41.512 1.00 44.81 71 ASP A N 1
ATOM 544 C CA . ASP A 1 71 ? 37.503 -7.652 -41.941 1.00 44.81 71 ASP A CA 1
ATOM 545 C C . ASP A 1 71 ? 36.150 -7.597 -41.210 1.00 44.81 71 ASP A C 1
ATOM 547 O O . ASP A 1 71 ? 35.956 -8.082 -40.095 1.00 44.81 71 ASP A O 1
ATOM 551 N N . SER A 1 72 ? 35.156 -7.010 -41.877 1.00 51.19 72 SER A N 1
ATOM 552 C CA . SER A 1 72 ? 33.741 -7.088 -41.512 1.00 51.19 72 SER A CA 1
ATOM 553 C C . SER A 1 72 ? 33.150 -8.433 -41.952 1.00 51.19 72 SER A C 1
ATOM 555 O O . SER A 1 72 ? 32.313 -8.479 -42.856 1.00 51.19 72 SER A O 1
ATOM 557 N N . LYS A 1 73 ? 33.610 -9.551 -41.380 1.00 55.19 73 LYS A N 1
ATOM 558 C CA . LYS A 1 73 ? 33.114 -10.875 -41.796 1.00 55.19 73 LYS A CA 1
ATOM 559 C C . LYS A 1 73 ? 33.089 -11.919 -40.683 1.00 55.19 73 LYS A C 1
ATOM 561 O O . LYS A 1 73 ? 33.540 -13.037 -40.893 1.00 55.19 73 LYS A O 1
ATOM 566 N N . THR A 1 74 ? 32.568 -11.607 -39.494 1.00 56.28 74 THR A N 1
ATOM 567 C CA . THR A 1 74 ? 32.328 -12.656 -38.473 1.00 56.28 74 THR A CA 1
ATOM 568 C C . THR A 1 74 ? 31.282 -12.267 -37.417 1.00 56.28 74 THR A C 1
ATOM 570 O O . THR A 1 74 ? 31.538 -12.362 -36.224 1.00 56.28 74 THR A O 1
ATOM 573 N N . LEU A 1 75 ? 30.094 -11.804 -37.822 1.00 56.09 75 LEU A N 1
ATOM 574 C CA . LEU A 1 75 ? 28.958 -11.659 -36.885 1.00 56.09 75 LEU A CA 1
ATOM 575 C C . LEU A 1 75 ? 27.737 -12.516 -37.255 1.00 56.09 75 LEU A C 1
ATOM 577 O O . LEU A 1 75 ? 26.872 -12.714 -36.410 1.00 56.09 75 LEU A O 1
ATOM 581 N N . ASP A 1 76 ? 27.703 -13.095 -38.460 1.00 60.84 76 ASP A N 1
ATOM 582 C CA . ASP A 1 76 ? 26.557 -13.881 -38.948 1.00 60.84 76 ASP A CA 1
ATOM 583 C C . ASP A 1 76 ? 26.646 -15.383 -38.631 1.00 60.84 76 ASP A C 1
ATOM 585 O O . ASP A 1 76 ? 25.763 -16.153 -39.000 1.00 60.84 76 ASP A O 1
ATOM 589 N N . GLN A 1 77 ? 27.716 -15.832 -37.971 1.00 64.88 77 GLN A N 1
ATOM 590 C CA . GLN A 1 77 ? 27.931 -17.250 -37.678 1.00 64.88 77 GLN A CA 1
ATOM 591 C C . GLN A 1 77 ? 27.919 -17.495 -36.174 1.00 64.88 77 GLN A C 1
ATOM 593 O O . GLN A 1 77 ? 28.959 -17.688 -35.547 1.00 64.88 77 GLN A O 1
ATOM 598 N N . LEU A 1 78 ? 26.720 -17.492 -35.590 1.00 66.44 78 LEU A N 1
ATOM 599 C CA . LEU A 1 78 ? 26.521 -18.124 -34.291 1.00 66.44 78 LEU A CA 1
ATOM 600 C C . LEU A 1 78 ? 26.498 -19.647 -34.499 1.00 66.44 78 LEU A C 1
ATOM 602 O O . LEU A 1 78 ? 25.765 -20.127 -35.370 1.00 66.44 78 LEU A O 1
ATOM 606 N N . PRO A 1 79 ? 27.301 -20.423 -33.750 1.00 67.81 79 PRO A N 1
ATOM 607 C CA . PRO A 1 79 ? 27.345 -21.863 -33.926 1.00 67.81 79 PRO A CA 1
ATOM 608 C C . PRO A 1 79 ? 25.984 -22.492 -33.575 1.00 67.81 79 PRO A C 1
ATOM 610 O O . PRO A 1 79 ? 25.345 -22.059 -32.612 1.00 67.81 79 PRO A O 1
ATOM 613 N N . PRO A 1 80 ? 25.545 -23.543 -34.299 1.00 64.69 80 PRO A N 1
ATOM 614 C CA . PRO A 1 80 ? 24.241 -24.184 -34.090 1.00 64.69 80 PRO A CA 1
ATOM 615 C C . PRO A 1 80 ? 23.996 -24.692 -32.663 1.00 64.69 80 PRO A C 1
ATOM 617 O O . PRO A 1 80 ? 22.850 -24.872 -32.270 1.00 64.69 80 PRO A O 1
ATOM 620 N N . SER A 1 81 ? 25.057 -24.869 -31.868 1.00 70.94 81 SER A N 1
ATOM 621 C CA . SER A 1 81 ? 24.991 -25.211 -30.443 1.00 70.94 81 SER A CA 1
ATOM 622 C C . SER A 1 81 ? 24.296 -24.158 -29.568 1.00 70.94 81 SER A C 1
ATOM 624 O O . SER A 1 81 ? 24.028 -24.434 -28.405 1.00 70.94 81 SER A O 1
ATOM 626 N N . TYR A 1 82 ? 24.034 -22.956 -30.094 1.00 64.56 82 TYR A N 1
ATOM 627 C CA . TYR A 1 82 ? 23.251 -21.907 -29.428 1.00 64.56 82 TYR A CA 1
ATOM 628 C C . TYR A 1 82 ? 21.741 -22.003 -29.674 1.00 64.56 82 TYR A C 1
ATOM 630 O O . TYR A 1 82 ? 20.982 -21.241 -29.073 1.00 64.56 82 TYR A O 1
ATOM 638 N N . MET A 1 83 ? 21.283 -22.915 -30.534 1.00 71.62 83 MET A N 1
ATOM 639 C CA . MET A 1 83 ? 19.861 -23.226 -30.621 1.00 71.62 83 MET A CA 1
ATOM 640 C C . MET A 1 83 ? 19.509 -24.193 -29.492 1.00 71.62 83 MET A C 1
ATOM 642 O O . MET A 1 83 ? 20.088 -25.274 -29.393 1.00 71.62 83 MET A O 1
ATOM 646 N N . TYR A 1 84 ? 18.583 -23.778 -28.626 1.00 65.88 84 TYR A N 1
ATOM 647 C CA . TYR A 1 84 ? 18.019 -24.635 -27.587 1.00 65.88 84 TYR A CA 1
ATOM 648 C C . TYR A 1 84 ? 17.467 -25.917 -28.228 1.00 65.88 84 TYR A C 1
ATOM 650 O O . TYR A 1 84 ? 16.686 -25.844 -29.178 1.00 65.88 84 TYR A O 1
ATOM 658 N N . SER A 1 85 ? 17.916 -27.064 -27.720 1.00 60.72 85 SER A N 1
ATOM 659 C CA . SER A 1 85 ? 17.404 -28.399 -28.050 1.00 60.72 85 SER A CA 1
ATOM 660 C C . SER A 1 85 ? 15.968 -28.592 -27.587 1.00 60.72 85 SER A C 1
ATOM 662 O O . SER A 1 85 ? 15.704 -28.187 -26.429 1.00 60.72 85 SER A O 1
#

Mean predicted aligned error: 16.06 Å

Nearest PDB structures (foldseek):
  4n1a-assembly3_E  TM=5.746E-01  e=4.325E+00  Thermomonospora curvata DSM 43183
  7r7a-assembly1_b  TM=3.802E-01  e=3.771E+00  Saccharomyces cerevisiae BY4741
  7ohv-assembly1_b  TM=3.790E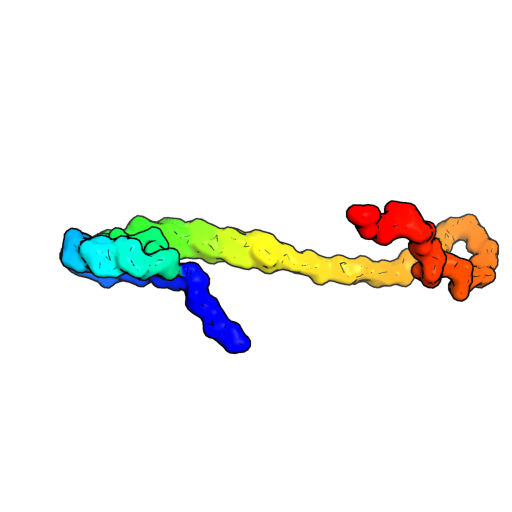-01  e=4.632E+00  Saccharomyces cerevisiae S288C

Solvent-accessible surface area (backbone atoms only — not comparable to full-atom values): 5873 Å² total; per-residue (Å²): 132,92,76,90,79,68,41,76,44,79,43,93,56,54,72,69,52,49,63,62,40,71,79,36,89,46,47,77,48,75,30,72,50,72,66,65,48,54,54,54,50,52,53,52,56,54,51,55,55,60,74,54,66,80,81,75,80,77,74,88,70,73,91,66,84,85,71,91,75,93,76,98,78,81,82,90,75,73,63,74,86,75,56,86,129

Foldseek 3Di:
DDDQQADEAEDCDQVVCVVVLVVPPRYPYYHPDPVVVVVVVVVVVVVVVVVPPPDDDDPPPDPDPDDDDDDPPPDPDDDPVPDDD

Organism: NCBI:txid392032